Protein AF-A0A0W8E1N0-F1 (afdb_monomer_lite)

Secondary structure (DSSP, 8-state):
----------EEEEEETTEEEEEEEETTTEEEEEEEETTTTEEEEEETTTTEEEEEPGGGS--TTS-TTHHHHH--TTSSEEEEEEEETTEEEEEEEEEETTEEEEEEEETTTTEEEEEEEEETTEEEEEE--S---PPPPGGGGSPPTT-EEEP----TT---

Sequence (164 aa):
MTGTDGFSSTGTQYIQGSNFRMDTNVQGAGQATMLYKTNTNEAWIINLDQNTAMKLGLNDVETESVNPLEPMTAYAEDMYNVVGKETIDGKKCTVIEVTDDNAYTKMWVWEEYGFPLKMEIIADENQINYEYKNVSFDKIPDSMFEVPAGVQIMDMQMPEGFGQ

Organism: NCBI:txid938273

InterPro domains:
  IPR025524 Domain of unknown function DUF4412 [PF14371] (5-111)
  IPR029046 Lipoprotein localisation LolA/LolB/LppX [SSF89392] (37-156)

Radius of gyration: 18.72 Å; chains: 1; bounding box: 57×48×47 Å

Foldseek 3Di:
DDDPPDDDFDWDWDDDPPKIWTWGQDVPQGIWIWTADVVVRWTWIARVVQLAIETDHPVPDPPVDPDQCVVLVVDDPVQWDFDDWDADPNFIFTWIWGDDPFKIKIFTQRPPPRGTQWMWIDGDPDIDIDHHPPDDPDDDDCVVNDRDPPRHYDYPPPPPDPDD

pLDDT: mean 81.35, std 15.68, range [31.28, 97.94]

Structure (mmCIF, N/CA/C/O backbone):
data_AF-A0A0W8E1N0-F1
#
_entry.id   AF-A0A0W8E1N0-F1
#
loop_
_atom_site.group_PDB
_atom_site.id
_atom_site.type_symbol
_atom_site.label_atom_id
_atom_site.label_alt_id
_atom_site.label_comp_id
_atom_site.label_asym_id
_atom_site.label_entity_id
_atom_site.label_seq_id
_atom_site.pdbx_PDB_ins_code
_atom_site.Cartn_x
_atom_site.Cartn_y
_atom_site.Cartn_z
_atom_site.occupancy
_atom_site.B_iso_or_equiv
_atom_site.auth_seq_id
_atom_site.auth_comp_id
_atom_site.auth_asym_id
_atom_site.auth_atom_id
_atom_site.pdbx_PDB_model_num
ATOM 1 N N . MET A 1 1 ? 8.613 33.484 6.112 1.00 31.28 1 MET A N 1
ATOM 2 C CA . MET A 1 1 ? 7.986 32.671 5.052 1.00 31.28 1 MET A CA 1
ATOM 3 C C . MET A 1 1 ? 8.086 31.228 5.512 1.00 31.28 1 MET A C 1
ATOM 5 O O . MET A 1 1 ? 9.170 30.671 5.459 1.00 31.28 1 MET A O 1
ATOM 9 N N . THR A 1 2 ? 7.029 30.700 6.125 1.00 36.41 2 THR A N 1
ATOM 10 C CA . THR A 1 2 ? 6.960 29.334 6.670 1.00 36.41 2 THR A CA 1
ATOM 11 C C . THR A 1 2 ? 6.349 28.438 5.598 1.00 36.41 2 THR A C 1
ATOM 13 O O . THR A 1 2 ? 5.132 28.423 5.435 1.00 36.41 2 THR A O 1
ATOM 16 N N . GLY A 1 3 ? 7.192 27.791 4.796 1.00 35.62 3 GLY A N 1
ATOM 17 C CA . GLY A 1 3 ? 6.751 26.768 3.853 1.00 35.62 3 GLY A CA 1
ATOM 18 C C . GLY A 1 3 ? 6.649 25.441 4.589 1.00 35.62 3 GLY A C 1
ATOM 19 O O . GLY A 1 3 ? 7.666 24.796 4.815 1.00 35.62 3 GLY A O 1
ATOM 20 N N . THR A 1 4 ? 5.443 25.062 4.998 1.00 43.38 4 THR A N 1
ATOM 21 C CA . THR A 1 4 ? 5.133 23.681 5.379 1.00 43.38 4 THR A CA 1
ATOM 22 C C . THR A 1 4 ? 4.628 22.986 4.120 1.00 43.38 4 THR A C 1
ATOM 24 O O . THR A 1 4 ? 3.444 22.682 3.998 1.00 43.38 4 THR A O 1
ATOM 27 N N . ASP A 1 5 ? 5.502 22.832 3.125 1.00 51.53 5 ASP A N 1
ATOM 28 C CA . ASP A 1 5 ? 5.161 22.092 1.912 1.00 51.53 5 ASP A CA 1
ATOM 29 C C . ASP A 1 5 ? 5.216 20.604 2.266 1.00 51.53 5 ASP A C 1
ATOM 31 O O . ASP A 1 5 ? 6.248 19.945 2.147 1.00 51.53 5 ASP A O 1
ATOM 35 N N . GLY A 1 6 ? 4.108 20.094 2.808 1.00 62.19 6 GLY A N 1
ATOM 36 C CA . GLY A 1 6 ? 3.928 18.666 3.029 1.00 62.19 6 GLY A CA 1
ATOM 37 C C . GLY A 1 6 ? 4.114 17.916 1.711 1.00 62.19 6 GLY A C 1
ATOM 38 O O . GLY A 1 6 ? 3.565 18.306 0.677 1.00 62.19 6 GLY A O 1
ATOM 39 N N . PHE A 1 7 ? 4.901 16.844 1.735 1.00 72.12 7 PHE A N 1
ATOM 40 C CA . PHE A 1 7 ? 5.046 15.972 0.580 1.00 72.12 7 PHE A CA 1
ATOM 41 C C . PHE A 1 7 ? 3.734 15.210 0.363 1.00 72.12 7 PHE A C 1
ATOM 43 O O . PHE A 1 7 ? 3.219 14.575 1.281 1.00 72.12 7 PHE A O 1
ATOM 50 N N . SER A 1 8 ? 3.189 15.266 -0.851 1.00 77.81 8 SER A N 1
ATOM 51 C CA . SER A 1 8 ? 2.058 14.429 -1.253 1.00 77.81 8 SER A CA 1
ATOM 52 C C . SER A 1 8 ? 2.412 13.680 -2.528 1.00 77.81 8 SER A C 1
ATOM 54 O O . SER A 1 8 ? 3.048 14.224 -3.430 1.00 77.81 8 SER A O 1
ATOM 56 N N . SER A 1 9 ? 2.007 12.417 -2.591 1.00 80.31 9 SER A N 1
ATOM 57 C CA . SER A 1 9 ? 2.179 11.564 -3.760 1.00 80.31 9 SER A CA 1
ATOM 58 C C . SER A 1 9 ? 0.895 10.788 -4.007 1.00 80.31 9 SER A C 1
ATOM 60 O O . SER A 1 9 ? 0.139 10.491 -3.082 1.00 80.31 9 SER A O 1
ATOM 62 N N . THR A 1 10 ? 0.639 10.475 -5.272 1.00 85.56 10 THR A N 1
ATOM 63 C CA . THR A 1 10 ? -0.474 9.618 -5.680 1.00 85.56 10 THR A CA 1
ATOM 64 C C . THR A 1 10 ? 0.070 8.479 -6.529 1.00 85.56 10 THR A C 1
ATOM 66 O O . THR A 1 10 ? 1.057 8.623 -7.256 1.00 85.56 10 THR A O 1
ATOM 69 N N . GLY A 1 11 ? -0.564 7.320 -6.422 1.00 89.25 11 GLY A N 1
ATOM 70 C CA . GLY A 1 11 ? -0.181 6.138 -7.173 1.00 89.25 11 GLY A CA 1
ATOM 71 C C . GLY A 1 11 ? -1.285 5.096 -7.150 1.00 89.25 11 GLY A C 1
ATOM 72 O O . GLY A 1 11 ? -2.210 5.171 -6.342 1.00 89.25 11 GLY A O 1
ATOM 73 N N . THR A 1 12 ? -1.187 4.135 -8.059 1.00 92.81 12 THR A N 1
ATOM 74 C CA . THR A 1 12 ? -2.059 2.959 -8.085 1.00 92.81 12 THR A CA 1
ATOM 75 C C . THR A 1 12 ? -1.293 1.778 -7.520 1.00 92.81 12 THR A C 1
ATOM 77 O O . THR A 1 12 ? -0.181 1.504 -7.965 1.00 92.81 12 THR A O 1
ATOM 80 N N . GLN A 1 13 ? -1.884 1.086 -6.551 1.00 91.00 13 GLN A N 1
ATOM 81 C CA . GLN A 1 13 ? -1.288 -0.081 -5.909 1.00 91.00 13 GLN A CA 1
ATOM 82 C C . GLN A 1 13 ? -2.021 -1.357 -6.324 1.00 91.00 13 GLN A C 1
ATOM 84 O O . GLN A 1 13 ? -3.245 -1.371 -6.446 1.00 91.00 13 GLN A O 1
ATOM 89 N N . TYR A 1 14 ? -1.261 -2.433 -6.505 1.00 92.25 14 TYR A N 1
ATOM 90 C CA . TYR A 1 14 ? -1.758 -3.776 -6.779 1.00 92.25 14 TYR A CA 1
ATOM 91 C C . TYR A 1 14 ? -1.088 -4.747 -5.815 1.00 92.25 14 TYR A C 1
ATOM 93 O O . TYR A 1 14 ? 0.137 -4.745 -5.676 1.00 92.25 14 TYR A O 1
ATOM 101 N N . ILE A 1 15 ? -1.893 -5.583 -5.163 1.00 88.81 15 ILE A N 1
ATOM 102 C CA . ILE A 1 15 ? -1.434 -6.504 -4.123 1.00 88.81 15 ILE A CA 1
ATOM 103 C C . ILE A 1 15 ? -2.011 -7.880 -4.424 1.00 88.81 15 ILE A C 1
ATOM 105 O O . ILE A 1 15 ? -3.227 -8.043 -4.511 1.00 88.81 15 ILE A O 1
ATOM 109 N N . GLN A 1 16 ? -1.142 -8.874 -4.590 1.00 87.62 16 GLN A N 1
ATOM 110 C CA . GLN A 1 16 ? -1.541 -10.262 -4.813 1.00 87.62 16 GLN A CA 1
ATOM 111 C C . GLN A 1 16 ? -0.697 -11.180 -3.931 1.00 87.62 16 GLN A C 1
ATOM 113 O O . GLN A 1 16 ? 0.467 -11.455 -4.227 1.00 87.62 16 GLN A O 1
ATOM 118 N N . GLY A 1 17 ? -1.292 -11.669 -2.840 1.00 84.00 17 GLY A N 1
ATOM 119 C CA . GLY A 1 17 ? -0.545 -12.384 -1.809 1.00 84.00 17 GLY A CA 1
ATOM 120 C C . GLY A 1 17 ? 0.557 -11.483 -1.258 1.00 84.00 17 GLY A C 1
ATOM 121 O O . GLY A 1 17 ? 0.275 -10.416 -0.726 1.00 84.00 17 GLY A O 1
ATOM 122 N N . SER A 1 18 ? 1.804 -11.898 -1.436 1.00 79.94 18 SER A N 1
ATOM 123 C CA . SER A 1 18 ? 2.991 -11.153 -1.025 1.00 79.94 18 SER A CA 1
ATOM 124 C C . SER A 1 18 ? 3.667 -10.390 -2.179 1.00 79.94 18 SER A C 1
ATOM 126 O O . SER A 1 18 ? 4.736 -9.812 -1.985 1.00 79.94 18 SER A O 1
ATOM 128 N N . ASN A 1 19 ? 3.091 -10.399 -3.387 1.00 86.56 19 ASN A N 1
ATOM 129 C CA . ASN A 1 19 ? 3.553 -9.567 -4.496 1.00 86.56 19 ASN A CA 1
ATOM 130 C C . ASN A 1 19 ? 2.926 -8.175 -4.405 1.00 86.56 19 ASN A C 1
ATOM 132 O O . ASN A 1 19 ? 1.727 -8.037 -4.147 1.00 86.56 19 ASN A O 1
ATOM 136 N N . PHE A 1 20 ? 3.730 -7.157 -4.687 1.00 88.00 20 PHE A N 1
ATOM 137 C CA . PHE A 1 20 ? 3.333 -5.759 -4.635 1.00 88.00 20 PHE A CA 1
ATOM 138 C C . PHE A 1 20 ? 3.754 -5.040 -5.912 1.00 88.00 20 PHE A C 1
ATOM 140 O O . PHE A 1 20 ? 4.852 -5.247 -6.428 1.00 88.00 20 PHE A O 1
ATOM 147 N N . ARG A 1 21 ? 2.884 -4.173 -6.418 1.00 91.19 21 ARG A N 1
ATOM 148 C CA . ARG A 1 21 ? 3.195 -3.247 -7.502 1.00 91.19 21 ARG A CA 1
ATOM 149 C C . ARG A 1 21 ? 2.626 -1.878 -7.177 1.00 91.19 21 ARG A C 1
ATOM 151 O O . ARG A 1 21 ? 1.470 -1.777 -6.776 1.00 91.19 21 ARG A O 1
ATOM 158 N N . MET A 1 22 ? 3.403 -0.835 -7.436 1.00 90.12 22 MET A N 1
ATOM 159 C CA . MET A 1 22 ? 2.957 0.548 -7.353 1.00 90.12 22 MET A CA 1
ATOM 160 C C . MET A 1 22 ? 3.338 1.307 -8.614 1.00 90.12 22 MET A C 1
ATOM 162 O O . MET A 1 22 ? 4.516 1.459 -8.922 1.00 90.12 22 MET A O 1
ATOM 166 N N . ASP A 1 23 ? 2.327 1.812 -9.308 1.00 92.06 23 ASP A N 1
ATOM 167 C CA . ASP A 1 23 ? 2.490 2.706 -10.446 1.00 92.06 23 ASP A CA 1
ATOM 168 C C . ASP A 1 23 ? 2.326 4.148 -9.960 1.00 92.06 23 ASP A C 1
ATOM 170 O O . ASP A 1 23 ? 1.303 4.504 -9.368 1.00 92.06 23 ASP A O 1
ATOM 174 N N . THR A 1 24 ? 3.328 4.987 -10.196 1.00 89.44 24 THR A N 1
ATOM 175 C CA . THR A 1 24 ? 3.322 6.401 -9.813 1.00 89.44 24 THR A CA 1
ATOM 176 C C . THR A 1 24 ? 3.938 7.260 -10.915 1.00 89.44 24 THR A C 1
ATOM 178 O O . THR A 1 24 ? 4.597 6.763 -11.828 1.00 89.44 24 THR A O 1
ATOM 181 N N . ASN A 1 25 ? 3.705 8.566 -10.849 1.00 85.94 25 ASN A N 1
ATOM 182 C CA . ASN A 1 25 ? 4.362 9.532 -11.717 1.00 85.94 25 ASN A CA 1
ATOM 183 C C . ASN A 1 25 ? 5.337 10.348 -10.873 1.00 85.94 25 ASN A C 1
ATOM 185 O O . ASN A 1 25 ? 4.929 11.105 -9.991 1.00 85.94 25 ASN A O 1
ATOM 189 N N . VAL A 1 26 ? 6.626 10.167 -11.136 1.00 79.12 26 VAL A N 1
ATOM 190 C CA . VAL A 1 26 ? 7.692 10.863 -10.426 1.00 79.12 26 VAL A CA 1
ATOM 191 C C . VAL A 1 26 ? 7.994 12.157 -11.168 1.00 79.12 26 VAL A C 1
ATOM 193 O O . VAL A 1 26 ? 8.352 12.154 -12.350 1.00 79.12 26 VAL A O 1
ATOM 196 N N . GLN A 1 27 ? 7.879 13.283 -10.466 1.00 77.88 27 GLN A N 1
ATOM 197 C CA . GLN A 1 27 ? 8.145 14.595 -11.043 1.00 77.88 27 GLN A CA 1
ATOM 198 C C . GLN A 1 27 ? 9.551 14.643 -11.664 1.00 77.88 27 GLN A C 1
ATOM 200 O O . GLN A 1 27 ? 10.552 14.403 -10.998 1.00 77.88 27 GLN A O 1
ATOM 205 N N . GLY A 1 28 ? 9.620 14.949 -12.961 1.00 76.69 28 GLY A N 1
ATOM 206 C CA . GLY A 1 28 ? 10.877 15.028 -13.714 1.00 76.69 28 GLY A CA 1
ATOM 207 C C . GLY A 1 28 ? 11.434 13.690 -14.218 1.00 76.69 28 GLY A C 1
ATOM 208 O O . GLY A 1 28 ? 12.271 13.716 -15.116 1.00 76.69 28 GLY A O 1
ATOM 209 N N . ALA A 1 29 ? 10.955 12.547 -13.715 1.00 74.75 29 ALA A N 1
ATOM 210 C CA . ALA A 1 29 ? 11.375 11.213 -14.161 1.00 74.75 29 ALA A CA 1
ATOM 211 C C . ALA A 1 29 ? 10.287 10.442 -14.933 1.00 74.75 29 ALA A C 1
ATOM 213 O O . ALA A 1 29 ? 10.613 9.467 -15.606 1.00 74.75 29 ALA A O 1
ATOM 214 N N . GLY A 1 30 ? 9.030 10.897 -14.895 1.00 83.44 30 GLY A N 1
ATOM 215 C CA . GLY A 1 30 ? 7.926 10.298 -15.645 1.00 83.44 30 GLY A CA 1
ATOM 216 C C . GLY A 1 30 ? 7.280 9.118 -14.920 1.00 83.44 30 GLY A C 1
ATOM 217 O O . GLY A 1 30 ? 7.311 9.030 -13.689 1.00 83.44 30 GLY A O 1
ATOM 218 N N . GLN A 1 31 ? 6.648 8.225 -15.680 1.00 88.44 31 GLN A N 1
ATOM 219 C CA . GLN A 1 31 ? 5.957 7.061 -15.120 1.00 88.44 31 GLN A CA 1
ATOM 220 C C . GLN A 1 31 ? 6.951 6.026 -14.586 1.00 88.44 31 GLN A C 1
ATOM 222 O O . GLN A 1 31 ? 7.773 5.487 -15.333 1.00 88.44 31 GLN A O 1
ATOM 227 N N . ALA A 1 32 ? 6.823 5.714 -13.299 1.00 89.69 32 ALA A N 1
ATOM 228 C CA . ALA A 1 32 ? 7.615 4.708 -12.615 1.00 89.69 32 ALA A CA 1
ATOM 229 C C . ALA A 1 32 ? 6.714 3.612 -12.039 1.00 89.69 32 ALA A C 1
ATOM 231 O O . ALA A 1 32 ? 5.710 3.888 -11.381 1.00 89.69 32 ALA A O 1
ATOM 232 N N . THR A 1 33 ? 7.119 2.365 -12.248 1.00 92.31 33 THR A N 1
ATOM 233 C CA . THR A 1 33 ? 6.535 1.191 -11.607 1.00 92.31 33 THR A CA 1
ATOM 234 C C . THR A 1 33 ? 7.543 0.622 -10.621 1.00 92.31 33 THR A C 1
ATOM 236 O O . THR A 1 33 ? 8.634 0.205 -11.009 1.00 92.31 33 THR A O 1
ATOM 239 N N . MET A 1 34 ? 7.166 0.572 -9.350 1.00 90.00 34 MET A N 1
ATOM 240 C CA . MET A 1 34 ? 7.856 -0.213 -8.332 1.00 90.00 34 MET A CA 1
ATOM 241 C C . MET A 1 34 ? 7.228 -1.600 -8.293 1.00 90.00 34 MET A C 1
ATOM 243 O O . MET A 1 34 ? 6.008 -1.722 -8.180 1.00 90.00 34 MET A O 1
ATOM 247 N N . LEU A 1 35 ? 8.046 -2.641 -8.400 1.00 90.69 35 LEU A N 1
ATOM 248 C CA . LEU A 1 35 ? 7.600 -4.029 -8.405 1.00 90.69 35 LEU A CA 1
ATOM 249 C C . LEU A 1 35 ? 8.360 -4.827 -7.350 1.00 90.69 35 LEU A C 1
ATOM 251 O O . LEU A 1 35 ? 9.586 -4.804 -7.320 1.00 90.69 35 LEU A O 1
ATOM 255 N N . TYR A 1 36 ? 7.617 -5.564 -6.533 1.00 87.38 36 TYR A N 1
ATOM 256 C CA . TYR A 1 36 ? 8.107 -6.421 -5.464 1.00 87.38 36 TYR A CA 1
ATOM 257 C C . TYR A 1 36 ? 7.558 -7.835 -5.627 1.00 87.38 36 TYR A C 1
ATOM 259 O O . TYR A 1 36 ? 6.351 -8.066 -5.524 1.00 87.38 36 TYR A O 1
ATOM 267 N N . LYS A 1 37 ? 8.455 -8.792 -5.864 1.00 84.56 37 LYS A N 1
ATOM 268 C CA . LYS A 1 37 ? 8.157 -10.224 -5.934 1.00 84.56 37 LYS A CA 1
ATOM 269 C C . LYS A 1 37 ? 8.854 -10.920 -4.779 1.00 84.56 37 LYS A C 1
ATOM 271 O O . LYS A 1 37 ? 10.015 -11.308 -4.867 1.00 84.56 37 LYS A O 1
ATOM 276 N N . THR A 1 38 ? 8.139 -11.102 -3.684 1.00 71.12 38 THR A N 1
ATOM 277 C CA . THR A 1 38 ? 8.676 -11.737 -2.467 1.00 71.12 38 THR A CA 1
ATOM 278 C C . THR A 1 38 ? 9.027 -13.210 -2.673 1.00 71.12 38 THR A C 1
ATOM 280 O O . THR A 1 38 ? 10.037 -13.665 -2.151 1.00 71.12 38 THR A O 1
ATOM 283 N N . ASN A 1 39 ? 8.276 -13.947 -3.501 1.00 73.31 39 ASN A N 1
ATOM 284 C CA . ASN A 1 39 ? 8.567 -15.362 -3.785 1.00 73.31 39 ASN A CA 1
ATOM 285 C C . ASN A 1 39 ? 9.936 -15.577 -4.450 1.00 73.31 39 ASN A C 1
ATOM 287 O O . ASN A 1 39 ? 10.576 -16.601 -4.223 1.00 73.31 39 ASN A O 1
ATOM 291 N N . THR A 1 40 ? 10.369 -14.632 -5.291 1.00 76.31 40 THR A N 1
ATOM 292 C CA . THR A 1 40 ? 11.685 -14.666 -5.949 1.00 76.31 40 THR A CA 1
ATOM 293 C C . THR A 1 40 ? 12.700 -13.746 -5.283 1.00 76.31 40 THR A C 1
ATOM 295 O O . THR A 1 40 ? 13.871 -13.768 -5.659 1.00 76.31 40 THR A O 1
ATOM 298 N N . ASN A 1 41 ? 12.278 -13.001 -4.258 1.00 76.19 41 ASN A N 1
ATOM 299 C CA . ASN A 1 41 ? 13.094 -12.034 -3.541 1.00 76.19 41 ASN A CA 1
ATOM 300 C C . ASN A 1 41 ? 13.654 -10.954 -4.491 1.00 76.19 41 ASN A C 1
ATOM 302 O O . ASN A 1 41 ? 14.852 -10.672 -4.518 1.00 76.19 41 ASN A O 1
ATOM 306 N N . GLU A 1 42 ? 12.785 -10.394 -5.334 1.00 83.25 42 GLU A N 1
ATOM 307 C CA . GLU A 1 42 ? 13.168 -9.435 -6.369 1.00 83.25 42 GLU A CA 1
ATOM 308 C C . GLU A 1 42 ? 12.402 -8.128 -6.242 1.00 83.25 42 GLU A C 1
ATOM 310 O O . GLU A 1 42 ? 11.177 -8.115 -6.124 1.00 83.25 42 GLU A O 1
ATOM 315 N N . ALA A 1 43 ? 13.143 -7.032 -6.351 1.00 87.38 43 ALA A N 1
ATOM 316 C CA . ALA A 1 43 ? 12.618 -5.684 -6.371 1.00 87.38 43 ALA A CA 1
ATOM 317 C C . ALA A 1 43 ? 13.099 -4.962 -7.627 1.00 87.38 43 ALA A C 1
ATOM 319 O O . ALA A 1 43 ? 14.267 -5.079 -8.006 1.00 87.38 43 ALA A O 1
ATOM 320 N N . TRP A 1 44 ? 12.206 -4.220 -8.270 1.00 89.88 44 TRP A N 1
ATOM 321 C CA . TRP A 1 44 ? 12.496 -3.501 -9.503 1.00 89.88 44 TRP A CA 1
ATOM 322 C C . TRP A 1 44 ? 11.900 -2.098 -9.472 1.00 89.88 44 TRP A C 1
ATOM 324 O O . TRP A 1 44 ? 10.760 -1.914 -9.046 1.00 89.88 44 TRP A O 1
ATOM 334 N N . ILE A 1 45 ? 12.647 -1.130 -9.999 1.00 90.19 45 ILE A N 1
ATOM 335 C CA . ILE A 1 45 ? 12.111 0.154 -10.459 1.00 90.19 45 ILE A CA 1
ATOM 336 C C . ILE A 1 45 ? 12.119 0.119 -11.977 1.00 90.19 45 ILE A C 1
ATOM 338 O O . ILE A 1 45 ? 13.168 -0.056 -12.592 1.00 90.19 45 ILE A O 1
ATOM 342 N N . ILE A 1 46 ? 10.956 0.296 -12.583 1.00 92.12 46 ILE A N 1
ATOM 343 C CA . ILE A 1 46 ? 10.774 0.272 -14.029 1.00 92.12 46 ILE A CA 1
ATOM 344 C C . ILE A 1 46 ? 10.344 1.668 -14.461 1.00 92.12 46 ILE A C 1
ATOM 346 O O . ILE A 1 46 ? 9.317 2.165 -14.006 1.00 92.12 46 ILE A O 1
ATOM 350 N N . ASN A 1 47 ? 11.113 2.293 -15.346 1.00 91.00 47 ASN A N 1
ATOM 351 C CA . ASN A 1 47 ? 10.722 3.530 -16.004 1.00 91.00 47 ASN A CA 1
ATOM 352 C C . ASN A 1 47 ? 10.208 3.188 -17.405 1.00 91.00 47 ASN A C 1
ATOM 354 O O . ASN A 1 47 ? 10.980 2.821 -18.295 1.00 91.00 47 ASN A O 1
ATOM 358 N N . LEU A 1 48 ? 8.891 3.278 -17.591 1.00 84.75 48 LEU A N 1
ATOM 359 C CA . LEU A 1 48 ? 8.255 2.900 -18.855 1.00 84.75 48 LEU A CA 1
ATOM 360 C C . LEU A 1 48 ? 8.558 3.904 -19.971 1.00 84.75 48 LEU A C 1
ATOM 362 O O . LEU A 1 48 ? 8.732 3.495 -21.116 1.00 84.75 48 LEU A O 1
ATOM 366 N N . ASP A 1 49 ? 8.690 5.189 -19.636 1.00 87.81 49 ASP A N 1
ATOM 367 C CA . ASP A 1 49 ? 8.987 6.247 -20.608 1.00 87.81 49 ASP A CA 1
ATOM 368 C C . ASP A 1 49 ? 10.414 6.102 -21.169 1.00 87.81 49 ASP A C 1
ATOM 370 O O . ASP A 1 49 ? 10.671 6.402 -22.336 1.00 87.81 49 ASP A O 1
ATOM 374 N N . GLN A 1 50 ? 11.341 5.596 -20.351 1.00 89.19 50 GLN A N 1
ATOM 375 C CA . GLN A 1 50 ? 12.726 5.313 -20.739 1.00 89.19 50 GLN A CA 1
ATOM 376 C C . GLN A 1 50 ? 12.940 3.877 -21.235 1.00 89.19 50 GLN A C 1
ATOM 378 O O . GLN A 1 50 ? 14.015 3.569 -21.747 1.00 89.19 50 GLN A O 1
ATOM 383 N N . ASN A 1 51 ? 11.938 3.003 -21.108 1.00 90.38 51 ASN A N 1
ATOM 384 C CA . ASN A 1 51 ? 12.042 1.570 -21.385 1.00 90.38 51 ASN A CA 1
ATOM 385 C C . ASN A 1 51 ? 13.220 0.904 -20.642 1.00 90.38 51 ASN A C 1
ATOM 387 O O . ASN A 1 51 ? 13.929 0.057 -21.195 1.00 90.38 51 ASN A O 1
ATOM 391 N N . THR A 1 52 ? 13.430 1.287 -19.382 1.00 92.25 52 THR A N 1
ATOM 392 C CA . THR A 1 52 ? 14.497 0.751 -18.527 1.00 92.25 52 THR A CA 1
ATOM 393 C C . THR A 1 52 ? 13.946 0.151 -17.237 1.00 92.25 52 THR A C 1
ATOM 395 O O . THR A 1 52 ? 12.906 0.563 -16.725 1.00 92.25 52 THR A O 1
ATOM 398 N N . ALA A 1 53 ? 14.652 -0.841 -16.700 1.00 92.56 53 ALA A N 1
ATOM 399 C CA . ALA A 1 53 ? 14.392 -1.425 -15.393 1.00 92.56 53 ALA A CA 1
ATOM 400 C C . ALA A 1 53 ? 15.692 -1.509 -14.602 1.00 92.56 53 ALA A C 1
ATOM 402 O O . ALA A 1 53 ? 16.725 -1.908 -15.130 1.00 92.56 53 ALA A O 1
ATOM 403 N N . MET A 1 54 ? 15.631 -1.168 -13.325 1.00 90.25 54 MET A N 1
ATOM 404 C CA . MET A 1 54 ? 16.729 -1.312 -12.379 1.00 90.25 54 MET A CA 1
ATOM 405 C C . MET A 1 54 ? 16.322 -2.320 -11.318 1.00 90.25 54 MET A C 1
ATOM 407 O O . MET A 1 54 ? 15.259 -2.174 -10.711 1.00 90.25 54 MET A O 1
ATOM 411 N N . LYS A 1 55 ? 17.161 -3.332 -11.091 1.00 88.31 55 LYS A N 1
ATOM 412 C CA . LYS A 1 55 ? 16.984 -4.252 -9.966 1.00 88.31 55 LYS A CA 1
ATOM 413 C C . LYS A 1 55 ? 17.466 -3.565 -8.691 1.00 88.31 55 LYS A C 1
ATOM 415 O O . LYS A 1 55 ? 18.566 -3.020 -8.679 1.00 88.31 55 LYS A O 1
ATOM 420 N N . LEU A 1 56 ? 16.657 -3.597 -7.640 1.00 81.81 56 LEU A N 1
ATOM 421 C CA . LEU A 1 56 ? 17.033 -3.105 -6.319 1.00 81.81 56 LEU A CA 1
ATOM 422 C C . LEU A 1 56 ? 17.537 -4.256 -5.448 1.00 81.81 56 LEU A C 1
ATOM 424 O O . LEU A 1 56 ? 17.014 -5.375 -5.517 1.00 81.81 56 LEU A O 1
ATOM 428 N N . GLY A 1 57 ? 18.526 -3.972 -4.600 1.00 73.12 57 GLY A N 1
ATOM 429 C CA . GLY A 1 57 ? 18.787 -4.804 -3.436 1.00 73.12 57 GLY A CA 1
ATOM 430 C C . GLY A 1 57 ? 17.621 -4.662 -2.462 1.00 73.12 57 GLY A C 1
ATOM 431 O O . GLY A 1 57 ? 17.107 -3.572 -2.246 1.00 73.12 57 GLY A O 1
ATOM 432 N N . LEU A 1 58 ? 17.173 -5.758 -1.859 1.00 65.25 58 LEU A N 1
ATOM 433 C CA . LEU A 1 58 ? 16.038 -5.706 -0.927 1.00 65.25 58 LEU A CA 1
ATOM 434 C C . LEU A 1 58 ? 16.361 -4.944 0.358 1.00 65.25 58 LEU A C 1
ATOM 436 O O . LEU A 1 58 ? 15.464 -4.405 0.988 1.00 65.25 58 LEU A O 1
ATOM 440 N N . ASN A 1 59 ? 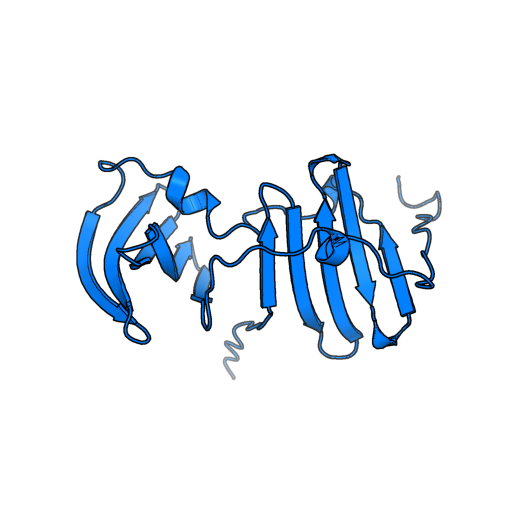17.646 -4.876 0.714 1.00 64.75 59 ASN A N 1
ATOM 441 C CA . ASN A 1 59 ? 18.130 -4.044 1.813 1.00 64.75 59 ASN A CA 1
ATOM 442 C C . ASN A 1 59 ? 18.023 -2.543 1.498 1.00 64.75 59 ASN A C 1
ATOM 444 O O . ASN A 1 59 ? 18.040 -1.739 2.421 1.00 64.75 59 ASN A O 1
ATOM 448 N N . ASP A 1 60 ? 17.928 -2.173 0.216 1.00 60.78 60 ASP A N 1
ATOM 449 C CA . ASP A 1 60 ? 17.823 -0.781 -0.239 1.00 60.78 60 ASP A CA 1
ATOM 450 C C . ASP A 1 60 ? 16.369 -0.309 -0.312 1.00 60.78 60 ASP A C 1
ATOM 452 O O . ASP A 1 60 ? 16.089 0.817 -0.725 1.00 60.78 60 ASP A O 1
ATOM 456 N N . VAL A 1 61 ? 15.425 -1.176 0.047 1.00 58.34 61 VAL A N 1
ATOM 457 C CA . VAL A 1 61 ? 14.017 -0.825 0.082 1.00 58.34 61 VAL A CA 1
ATOM 458 C C . VAL A 1 61 ? 13.587 -0.746 1.522 1.00 58.34 61 VAL A C 1
ATOM 460 O O . VAL 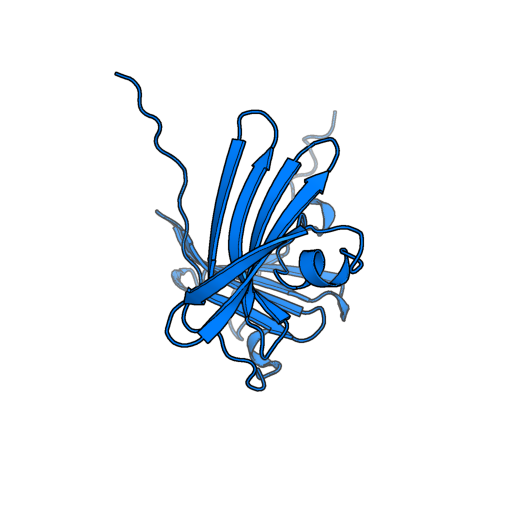A 1 61 ? 13.544 -1.745 2.238 1.00 58.34 61 VAL A O 1
ATOM 463 N N . GLU A 1 62 ? 13.227 0.464 1.928 1.00 54.06 62 GLU A N 1
ATOM 464 C CA . GLU A 1 62 ? 12.449 0.667 3.136 1.00 54.06 62 GLU A CA 1
ATOM 465 C C . GLU A 1 62 ? 11.090 -0.002 2.916 1.00 54.06 62 GLU A C 1
ATOM 467 O O . GLU A 1 62 ? 10.217 0.485 2.200 1.00 54.06 62 GLU A O 1
ATOM 472 N N . THR A 1 63 ? 10.964 -1.205 3.468 1.00 50.84 63 THR A N 1
ATOM 473 C CA . THR A 1 63 ? 9.776 -2.060 3.380 1.00 50.84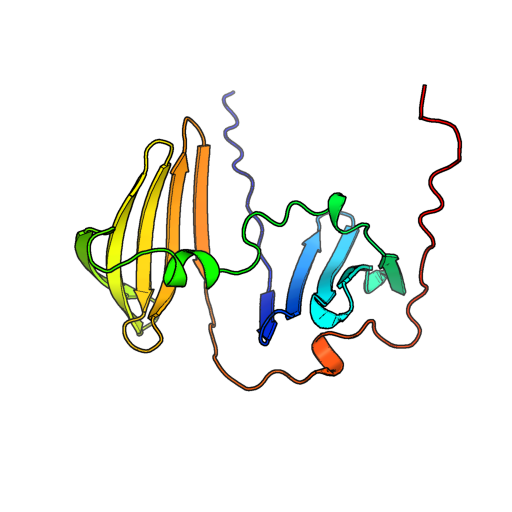 63 THR A CA 1
ATOM 474 C C . THR A 1 63 ? 8.736 -1.708 4.435 1.00 50.84 63 THR A C 1
ATOM 476 O O . THR A 1 63 ? 7.800 -2.480 4.611 1.00 50.84 63 THR A O 1
ATOM 479 N N . GLU A 1 64 ? 8.882 -0.564 5.115 1.00 47.47 64 GLU A N 1
ATOM 480 C CA . GLU A 1 64 ? 8.001 -0.067 6.177 1.00 47.47 64 GLU A CA 1
ATOM 481 C C . GLU A 1 64 ? 6.593 0.220 5.597 1.00 47.47 64 GLU A C 1
ATOM 483 O O . GLU A 1 64 ? 6.181 1.345 5.326 1.00 47.47 64 GLU A O 1
ATOM 488 N N . SER A 1 65 ? 5.855 -0.868 5.369 1.00 53.03 65 SER A N 1
ATOM 489 C CA . SER A 1 65 ? 4.465 -1.016 4.940 1.00 53.03 65 SER A CA 1
ATOM 490 C C . SER A 1 65 ? 4.077 -0.459 3.560 1.00 53.03 65 SER A C 1
ATOM 492 O O . SER A 1 65 ? 3.190 0.378 3.409 1.00 53.03 65 SER A O 1
ATOM 494 N N . VAL A 1 66 ? 4.623 -1.044 2.489 1.00 52.94 66 VAL A N 1
ATOM 495 C CA . VAL A 1 66 ? 3.970 -0.959 1.160 1.00 52.94 66 VAL A CA 1
ATOM 496 C C . VAL A 1 66 ? 2.608 -1.671 1.130 1.00 52.94 66 VAL A C 1
ATOM 498 O O . VAL A 1 66 ? 1.808 -1.433 0.226 1.00 52.94 66 VAL A O 1
ATOM 501 N N . ASN A 1 67 ? 2.314 -2.527 2.115 1.00 62.09 67 ASN A N 1
ATOM 502 C CA . ASN A 1 67 ? 1.069 -3.277 2.183 1.00 62.09 67 ASN A CA 1
ATOM 503 C C . ASN A 1 67 ? 0.066 -2.656 3.183 1.00 62.09 67 ASN A C 1
ATOM 505 O O . ASN A 1 67 ? 0.181 -2.905 4.383 1.00 62.09 67 ASN A O 1
ATOM 509 N N . PRO A 1 68 ? -0.981 -1.940 2.728 1.00 60.88 68 PRO A N 1
ATOM 510 C CA . PRO A 1 68 ? -2.053 -1.432 3.596 1.00 60.88 68 PRO A CA 1
ATOM 511 C C . PRO A 1 68 ? -2.820 -2.499 4.389 1.00 60.88 68 PRO A C 1
ATOM 513 O O . PRO A 1 68 ? -3.599 -2.155 5.277 1.00 60.88 68 PRO A O 1
ATOM 516 N N . LEU A 1 69 ? -2.642 -3.785 4.072 1.00 62.38 69 LEU A N 1
ATOM 517 C CA . LEU A 1 69 ? -3.250 -4.890 4.812 1.00 62.38 69 LEU A CA 1
ATOM 518 C C . LEU A 1 69 ? -2.446 -5.298 6.052 1.00 62.38 69 LEU A C 1
ATOM 520 O O . LEU A 1 69 ? -3.030 -5.866 6.972 1.00 62.38 69 LEU A O 1
ATOM 524 N N . GLU A 1 70 ? -1.137 -5.027 6.101 1.00 64.06 70 GLU A N 1
ATOM 525 C CA . GLU A 1 70 ? -0.289 -5.447 7.227 1.00 64.06 70 GLU A CA 1
ATOM 526 C C . GLU A 1 70 ? -0.731 -4.860 8.575 1.00 64.06 70 GLU A C 1
ATOM 528 O O . GLU A 1 70 ? -0.909 -5.649 9.511 1.00 64.06 70 GLU A O 1
ATOM 533 N N . PRO A 1 71 ? -1.018 -3.544 8.691 1.00 59.16 71 PRO A N 1
ATOM 534 C CA . PRO A 1 71 ? -1.488 -2.964 9.949 1.00 59.16 71 PRO A CA 1
ATOM 535 C C . PRO A 1 71 ? -2.775 -3.633 10.445 1.00 59.16 71 PRO A C 1
ATOM 537 O O . PRO A 1 71 ? -2.979 -3.825 11.635 1.00 59.16 71 PRO A O 1
ATOM 540 N N . MET A 1 72 ? -3.641 -4.068 9.532 1.00 60.66 72 MET A N 1
ATOM 541 C CA . MET A 1 72 ? -4.979 -4.570 9.859 1.00 60.66 72 MET A CA 1
ATOM 542 C C . MET A 1 72 ? -4.956 -5.985 10.435 1.00 60.66 72 MET A C 1
ATOM 544 O O . MET A 1 72 ? -5.826 -6.345 11.222 1.00 60.66 72 MET A O 1
ATOM 548 N N . THR A 1 73 ? -3.954 -6.785 10.069 1.00 60.81 73 THR A N 1
ATOM 549 C CA . THR A 1 73 ? -3.725 -8.104 10.680 1.00 60.81 73 THR A CA 1
ATOM 550 C C . THR A 1 73 ? -2.941 -8.034 11.990 1.00 60.81 73 THR A C 1
ATOM 552 O O . THR A 1 73 ? -2.880 -9.029 12.709 1.00 60.81 73 THR A O 1
ATOM 555 N N . ALA A 1 74 ? -2.336 -6.883 12.295 1.00 62.47 74 ALA A N 1
ATOM 556 C CA . ALA A 1 74 ? -1.473 -6.707 13.456 1.00 62.47 74 ALA A CA 1
ATOM 557 C C . ALA A 1 74 ? -2.241 -6.357 14.742 1.00 62.47 74 ALA A C 1
ATOM 559 O O . ALA A 1 74 ? -1.740 -6.629 15.831 1.00 62.47 74 ALA A O 1
ATOM 560 N N . TYR A 1 75 ? -3.450 -5.794 14.634 1.00 70.38 75 TYR A N 1
ATOM 561 C CA . TYR A 1 75 ? -4.230 -5.358 15.794 1.00 70.38 75 TYR A CA 1
ATOM 562 C C . TYR A 1 75 ? -5.290 -6.389 16.194 1.00 70.38 75 TYR A C 1
ATOM 564 O O . TYR A 1 75 ? -6.245 -6.643 15.459 1.00 70.38 75 TYR A O 1
ATOM 572 N N . ALA A 1 76 ? -5.145 -6.962 17.389 1.00 73.25 76 ALA A N 1
ATOM 573 C CA . ALA A 1 76 ? -6.216 -7.714 18.036 1.00 73.25 76 ALA A CA 1
ATOM 574 C C . ALA A 1 76 ? -7.365 -6.776 18.468 1.00 73.25 76 ALA A C 1
ATOM 576 O O . ALA A 1 76 ? -7.178 -5.565 18.585 1.00 73.25 76 ALA A O 1
ATOM 577 N N . GLU A 1 77 ? -8.563 -7.324 18.708 1.00 74.50 77 GLU A N 1
ATOM 578 C CA . GLU A 1 77 ? -9.763 -6.534 19.058 1.00 74.50 77 GLU 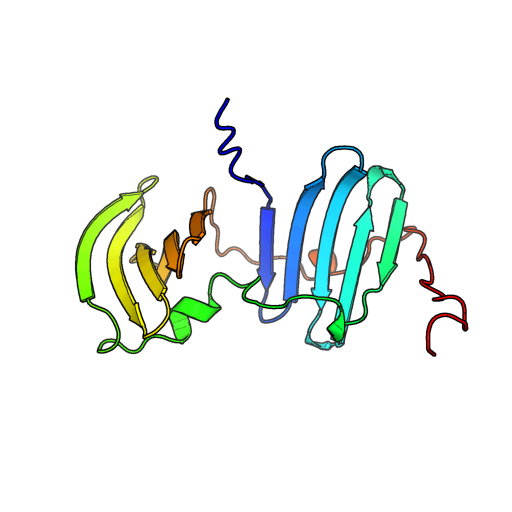A CA 1
ATOM 579 C C . GLU A 1 77 ? -9.593 -5.661 20.314 1.00 74.50 77 GLU A C 1
ATOM 581 O O . GLU A 1 77 ? -10.270 -4.646 20.455 1.00 74.50 77 GLU A O 1
ATOM 586 N N . ASP A 1 78 ? -8.697 -6.040 21.225 1.00 81.62 78 ASP A N 1
ATOM 587 C CA . ASP A 1 78 ? -8.373 -5.313 22.455 1.00 81.62 78 ASP A CA 1
ATOM 588 C C . ASP A 1 78 ? -7.262 -4.262 22.286 1.00 81.62 78 ASP A C 1
ATOM 590 O O . ASP A 1 78 ? -6.983 -3.514 23.223 1.00 81.62 78 ASP A O 1
ATOM 594 N N . MET A 1 79 ? -6.654 -4.168 21.099 1.00 84.69 79 MET A N 1
ATOM 595 C CA . MET A 1 79 ? -5.583 -3.213 20.785 1.00 84.69 79 MET A CA 1
ATOM 596 C C . MET A 1 79 ? -6.095 -1.892 20.198 1.00 84.69 79 MET A C 1
ATOM 598 O O . MET A 1 79 ? -5.311 -0.965 20.003 1.00 84.69 79 MET A O 1
ATOM 602 N N . TYR A 1 80 ? -7.394 -1.777 19.910 1.00 90.06 80 TYR A N 1
ATOM 603 C CA . TYR A 1 80 ? -7.980 -0.566 19.340 1.00 90.06 80 TYR A CA 1
ATOM 604 C C . TYR A 1 80 ? -9.284 -0.163 20.024 1.00 90.06 80 TYR A C 1
ATOM 606 O O . TYR A 1 80 ? -10.025 -0.975 20.574 1.00 90.06 80 TYR A O 1
ATOM 614 N N . ASN A 1 81 ? -9.608 1.123 19.925 1.00 93.06 81 ASN A N 1
ATOM 615 C CA . ASN A 1 81 ? -10.878 1.673 20.376 1.00 93.06 81 ASN A CA 1
ATOM 616 C C . ASN A 1 81 ? -11.769 1.979 19.176 1.00 93.06 81 ASN A C 1
ATOM 618 O O . ASN A 1 81 ? -11.367 2.699 18.265 1.00 93.06 81 ASN A O 1
ATOM 622 N N . VAL A 1 82 ? -13.008 1.488 19.190 1.00 94.56 82 VAL A N 1
ATOM 623 C CA . VAL A 1 82 ? -14.026 1.924 18.227 1.00 94.56 82 VAL A CA 1
ATOM 624 C C . VAL A 1 82 ? -14.556 3.285 18.662 1.00 94.56 82 VAL A C 1
ATOM 626 O O . VAL A 1 82 ? -15.198 3.404 19.705 1.00 94.56 82 VAL A O 1
ATOM 629 N N . VAL A 1 83 ? -14.321 4.306 17.844 1.00 96.69 83 VAL A N 1
ATOM 630 C CA . VAL A 1 83 ? -14.687 5.698 18.157 1.00 96.69 83 VAL A CA 1
ATOM 631 C C . VAL A 1 83 ? -15.850 6.222 17.323 1.00 96.69 83 VAL A C 1
ATOM 633 O O . VAL A 1 83 ? -16.395 7.284 17.618 1.00 96.69 83 VAL A O 1
ATOM 636 N N . GLY A 1 84 ? -16.270 5.486 16.291 1.00 97.25 84 GLY A N 1
ATOM 637 C CA . GLY A 1 84 ? -17.395 5.912 15.472 1.00 97.25 84 GLY A CA 1
ATOM 638 C C . GLY A 1 84 ? -17.717 5.010 14.292 1.00 97.25 84 GLY A C 1
ATOM 639 O O . GLY A 1 84 ? -17.128 3.949 14.087 1.00 97.25 84 GLY A O 1
ATOM 640 N N . LYS A 1 85 ? -18.686 5.474 13.503 1.00 97.69 85 LYS A N 1
ATOM 641 C CA . LYS A 1 85 ? -19.065 4.905 12.212 1.00 97.69 85 LYS A CA 1
ATOM 642 C C . LYS A 1 85 ? -19.219 6.027 11.203 1.00 97.69 85 LYS A C 1
ATOM 644 O O . LYS A 1 85 ? -19.879 7.023 11.492 1.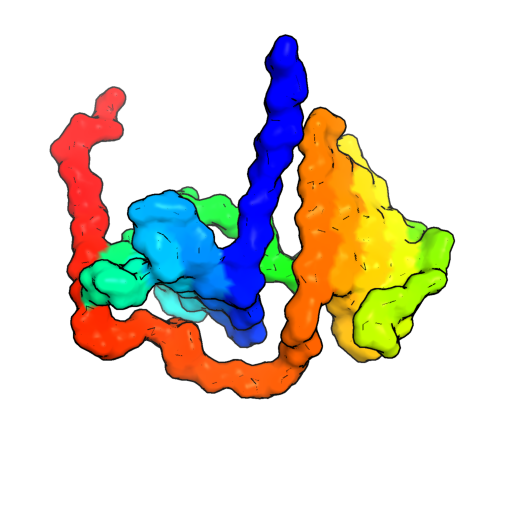00 97.69 85 LYS A O 1
ATOM 649 N N . GLU A 1 86 ? -18.662 5.836 10.020 1.00 97.94 86 GLU A N 1
ATOM 650 C CA . GLU A 1 86 ? -18.698 6.816 8.936 1.00 97.94 86 GLU A CA 1
ATOM 651 C C . GLU A 1 86 ? -18.938 6.127 7.590 1.00 97.94 86 GLU A C 1
ATOM 653 O O . GLU A 1 86 ? -18.930 4.902 7.486 1.00 97.94 86 GLU A O 1
ATOM 658 N N . THR A 1 87 ? -19.224 6.902 6.545 1.00 96.75 87 THR A N 1
ATOM 659 C CA . THR A 1 87 ? -19.368 6.381 5.180 1.00 96.75 87 THR A CA 1
ATOM 660 C C . THR A 1 87 ? -18.421 7.128 4.255 1.00 96.75 87 THR A C 1
ATOM 662 O O . THR A 1 87 ? -18.531 8.345 4.130 1.00 96.75 87 THR A O 1
ATOM 665 N N . ILE A 1 88 ? -17.525 6.396 3.594 1.00 94.69 88 ILE A N 1
ATOM 666 C CA . ILE A 1 88 ? -16.553 6.927 2.628 1.00 94.69 88 ILE A CA 1
ATOM 667 C C . ILE A 1 88 ? -16.877 6.326 1.263 1.00 94.69 88 ILE A C 1
ATOM 669 O O . ILE A 1 88 ? -16.931 5.108 1.126 1.00 94.69 88 ILE A O 1
ATOM 673 N N . ASP A 1 89 ? -17.137 7.160 0.255 1.00 91.31 89 ASP A N 1
ATOM 674 C CA . ASP A 1 89 ? -17.447 6.721 -1.117 1.00 91.31 89 ASP A CA 1
ATOM 675 C C . ASP A 1 89 ? -18.517 5.611 -1.188 1.00 91.31 89 ASP A C 1
ATOM 677 O O . ASP A 1 89 ? -18.376 4.605 -1.892 1.00 91.31 89 ASP A O 1
ATOM 681 N N . GLY A 1 90 ? -19.580 5.771 -0.390 1.00 93.56 90 GLY A N 1
ATOM 682 C CA . GLY A 1 90 ? -20.695 4.822 -0.288 1.00 93.56 90 GLY A CA 1
ATOM 683 C C . GLY A 1 90 ? -20.401 3.545 0.511 1.00 93.56 90 GLY A C 1
ATOM 684 O O . GLY A 1 90 ? -21.288 2.703 0.646 1.00 93.56 90 GLY A O 1
ATOM 685 N N . LYS A 1 91 ? -19.194 3.393 1.064 1.00 94.75 91 LYS A N 1
ATOM 686 C CA . LYS A 1 91 ? -18.761 2.235 1.855 1.00 94.75 91 LYS A CA 1
ATOM 687 C C . LYS A 1 91 ? -18.884 2.548 3.338 1.00 94.75 91 LYS A C 1
ATOM 689 O O . LYS A 1 91 ? -18.399 3.580 3.798 1.00 94.75 91 LYS A O 1
ATOM 694 N N . LYS A 1 92 ? -19.553 1.670 4.086 1.00 97.38 92 LYS A N 1
ATOM 695 C CA . LYS A 1 92 ? -19.682 1.805 5.541 1.00 97.38 92 LYS A CA 1
ATOM 696 C C . LYS A 1 92 ? -18.357 1.464 6.202 1.00 97.38 92 LYS A C 1
ATOM 698 O O . LYS A 1 92 ? -17.804 0.398 5.936 1.00 97.38 92 LYS A O 1
ATOM 703 N N . CYS A 1 93 ? -17.896 2.340 7.079 1.00 96.88 93 CYS A N 1
ATOM 704 C CA . CYS A 1 93 ? -16.660 2.162 7.814 1.00 96.88 93 CYS A CA 1
ATOM 705 C C . CYS A 1 93 ? -16.898 2.218 9.319 1.00 96.88 93 CYS A C 1
ATOM 707 O O . CYS A 1 93 ? -17.649 3.065 9.812 1.00 96.88 93 CYS A O 1
ATOM 709 N N . THR A 1 94 ? -16.187 1.359 10.042 1.00 95.88 94 THR A N 1
ATOM 710 C CA . THR A 1 94 ? -15.945 1.536 11.474 1.00 95.88 94 THR A CA 1
ATOM 711 C C . THR A 1 94 ? -14.713 2.414 11.634 1.00 95.88 94 THR A C 1
ATOM 713 O O . THR A 1 94 ? -13.688 2.166 11.000 1.00 95.88 94 THR A O 1
ATOM 716 N N . VAL A 1 95 ? -14.815 3.454 12.456 1.00 96.56 95 VAL A N 1
ATOM 717 C CA . VAL A 1 95 ? -13.680 4.322 12.777 1.00 96.56 95 VAL A CA 1
ATOM 718 C C . VAL A 1 95 ? -13.028 3.792 14.043 1.00 96.56 95 VAL A C 1
ATOM 720 O O . VAL A 1 95 ? -13.697 3.685 15.077 1.00 96.56 95 VAL A O 1
ATOM 723 N N . ILE A 1 96 ? -11.745 3.456 13.947 1.00 94.00 96 ILE A N 1
ATOM 724 C CA . ILE A 1 96 ? -10.952 2.939 15.062 1.00 94.00 96 ILE A CA 1
ATOM 725 C C . ILE A 1 96 ? -9.746 3.831 15.335 1.00 94.00 96 ILE A C 1
ATOM 727 O O . ILE A 1 96 ? -9.226 4.484 14.429 1.00 94.00 96 ILE A O 1
ATOM 731 N N . GLU A 1 97 ? -9.313 3.837 16.587 1.00 94.00 97 GLU A N 1
ATOM 732 C CA . GLU A 1 97 ? -8.118 4.534 17.053 1.00 94.00 97 GLU A CA 1
ATOM 733 C C . GLU A 1 97 ? -7.207 3.548 17.784 1.00 94.00 97 GLU A C 1
ATOM 735 O O . GLU A 1 97 ? -7.667 2.777 18.630 1.00 94.00 97 GLU A O 1
ATOM 740 N N . VAL A 1 98 ? -5.923 3.590 17.445 1.00 90.44 98 VAL A N 1
ATOM 741 C CA . VAL A 1 98 ? -4.841 2.824 18.063 1.00 90.44 98 VAL A CA 1
ATOM 742 C C . VAL A 1 98 ? -3.827 3.820 18.605 1.00 90.44 98 VAL A C 1
ATOM 744 O O . VAL A 1 98 ? -3.447 4.761 17.907 1.00 90.44 98 VAL A O 1
ATOM 747 N N . THR A 1 99 ? -3.383 3.600 19.837 1.00 88.88 99 THR A N 1
ATOM 748 C CA . THR A 1 99 ? -2.297 4.369 20.442 1.00 88.88 99 THR A CA 1
ATOM 749 C C . THR A 1 99 ? -1.245 3.391 20.927 1.00 88.88 99 THR A C 1
ATOM 751 O O . THR A 1 99 ? -1.486 2.670 21.893 1.00 88.88 99 THR A O 1
ATOM 754 N N . ASP A 1 100 ? -0.088 3.416 20.277 1.00 81.94 100 ASP A N 1
ATOM 755 C CA . ASP A 1 100 ? 1.111 2.702 20.706 1.00 81.94 100 ASP A CA 1
ATOM 756 C C . ASP A 1 100 ? 2.128 3.714 21.264 1.00 81.94 100 ASP A C 1
ATOM 758 O O . ASP A 1 100 ? 1.953 4.926 21.116 1.00 81.94 100 ASP A O 1
ATOM 762 N N . ASP A 1 101 ? 3.208 3.238 21.894 1.00 78.94 101 ASP A N 1
ATOM 763 C CA . ASP A 1 101 ? 4.180 4.089 22.609 1.00 78.94 101 ASP A CA 1
ATOM 764 C C . ASP A 1 101 ? 4.758 5.241 21.759 1.00 78.94 101 ASP A C 1
ATOM 766 O O . ASP A 1 101 ? 5.122 6.282 22.306 1.00 78.94 101 ASP A O 1
ATOM 770 N N . ASN A 1 102 ? 4.810 5.076 20.431 1.00 81.31 102 ASN A N 1
ATOM 771 C CA . ASN A 1 102 ? 5.448 6.018 19.505 1.00 81.31 102 ASN A CA 1
ATOM 772 C C . ASN A 1 102 ? 4.491 6.651 18.482 1.00 81.31 102 ASN A C 1
ATOM 774 O O . ASN A 1 102 ? 4.912 7.517 17.714 1.00 81.31 102 ASN A O 1
ATOM 778 N N . ALA A 1 103 ? 3.230 6.215 18.413 1.00 87.25 103 ALA A N 1
ATOM 779 C CA . ALA A 1 103 ? 2.321 6.674 17.369 1.00 87.25 103 ALA A CA 1
ATOM 780 C C . ALA A 1 103 ? 0.850 6.601 17.781 1.00 87.25 103 ALA A C 1
ATOM 782 O O . ALA A 1 103 ? 0.389 5.643 18.401 1.00 87.25 103 ALA A O 1
ATOM 783 N N . TYR A 1 104 ? 0.095 7.600 17.343 1.00 90.88 104 TYR A N 1
ATOM 784 C CA . TYR A 1 104 ? -1.357 7.572 17.306 1.00 90.88 104 TYR A CA 1
ATOM 785 C C . TYR A 1 104 ? -1.815 7.325 15.872 1.00 90.88 104 TYR A C 1
ATOM 787 O O . TYR A 1 104 ? -1.417 8.046 14.956 1.00 90.88 104 TYR A O 1
ATOM 795 N N . THR A 1 105 ? -2.677 6.332 15.682 1.00 91.19 105 THR A N 1
ATOM 796 C CA . THR A 1 105 ? -3.211 5.958 14.374 1.00 91.19 105 THR A CA 1
ATOM 797 C C . THR A 1 105 ? -4.731 5.932 14.411 1.00 91.19 105 THR A C 1
ATOM 799 O O . THR A 1 105 ? -5.338 5.228 15.217 1.00 91.19 105 THR A O 1
ATOM 802 N N . LYS A 1 106 ? -5.362 6.659 13.492 1.00 93.88 106 LYS A N 1
ATOM 803 C CA . LYS A 1 106 ? -6.807 6.638 13.268 1.00 93.88 106 LYS A CA 1
ATOM 804 C C . LYS A 1 106 ? -7.117 6.051 11.902 1.00 93.88 106 LYS A C 1
ATOM 806 O O . LYS A 1 106 ? -6.564 6.492 10.897 1.00 93.88 106 LYS A O 1
ATOM 811 N N . MET A 1 107 ? -8.019 5.074 11.853 1.00 93.31 107 MET A N 1
ATOM 812 C CA . MET A 1 107 ? -8.350 4.343 10.628 1.00 93.31 107 MET A CA 1
ATOM 813 C C . MET A 1 107 ? -9.853 4.286 10.385 1.00 93.31 107 MET A C 1
ATOM 815 O O . MET A 1 107 ? -10.648 4.102 11.307 1.00 93.31 107 MET A O 1
ATOM 819 N N . TRP A 1 108 ? -10.236 4.374 9.113 1.00 95.62 108 TRP A N 1
ATOM 820 C CA . TRP A 1 108 ? -11.606 4.163 8.651 1.00 95.62 108 TRP A CA 1
ATOM 821 C C . TRP A 1 108 ? -11.691 2.818 7.942 1.00 95.62 108 TRP A C 1
ATOM 823 O O . TRP A 1 108 ? -11.436 2.714 6.740 1.00 95.62 108 TRP A O 1
ATOM 833 N N . VAL A 1 109 ? -12.053 1.787 8.697 1.00 92.75 109 VAL A N 1
ATOM 834 C CA . VAL A 1 109 ? -12.051 0.393 8.252 1.00 92.75 109 VAL A CA 1
ATOM 835 C C . VAL A 1 109 ? -13.372 0.049 7.579 1.00 92.75 109 VAL A C 1
ATOM 837 O O . VAL A 1 109 ? -14.415 0.036 8.233 1.00 92.75 109 VAL A O 1
ATOM 840 N N . TRP A 1 110 ? -13.337 -0.256 6.282 1.00 93.56 110 TRP A N 1
ATOM 841 C CA . TRP A 1 110 ? -14.497 -0.713 5.517 1.00 93.56 110 TRP A CA 1
ATOM 842 C C . TRP A 1 110 ? -15.045 -2.016 6.108 1.00 93.56 110 TRP A C 1
ATOM 844 O O . TRP A 1 110 ? -14.361 -3.035 6.101 1.00 93.56 110 TRP A O 1
ATOM 854 N N . GLU A 1 111 ? -16.295 -1.988 6.583 1.00 91.94 111 GLU A N 1
ATOM 855 C CA . GLU A 1 111 ? -16.938 -3.101 7.299 1.00 91.94 111 GLU A CA 1
ATOM 856 C C . GLU A 1 111 ? -17.030 -4.400 6.474 1.00 91.94 111 GLU A C 1
ATOM 858 O O . GLU A 1 111 ? -17.049 -5.479 7.053 1.00 91.94 111 GLU A O 1
ATOM 863 N N . GLU A 1 112 ? -17.101 -4.320 5.140 1.00 90.94 112 GLU A N 1
ATOM 864 C CA . GLU A 1 112 ? -17.294 -5.499 4.278 1.00 90.94 112 GLU A CA 1
ATOM 865 C C . GLU A 1 112 ? -16.014 -6.317 4.092 1.00 90.94 112 GLU A C 1
ATOM 867 O O . GLU A 1 112 ? -16.062 -7.544 4.126 1.00 90.94 112 GLU A O 1
ATOM 872 N N . TYR A 1 113 ? -14.877 -5.640 3.912 1.00 88.38 113 TYR A N 1
ATOM 873 C CA . TYR A 1 113 ? -13.600 -6.288 3.597 1.00 88.38 113 TYR A CA 1
ATOM 874 C C . TYR A 1 113 ? -12.571 -6.179 4.717 1.00 88.38 113 TYR A C 1
ATOM 876 O O . TYR A 1 113 ? -11.511 -6.785 4.610 1.00 88.38 113 TYR A O 1
ATOM 884 N N . GLY A 1 114 ? -12.848 -5.392 5.761 1.00 86.94 114 GLY A N 1
ATOM 885 C CA . GLY A 1 114 ? -11.851 -5.065 6.770 1.00 86.94 114 GLY A CA 1
ATOM 886 C C . GLY A 1 114 ? -10.628 -4.438 6.106 1.00 86.94 114 GLY A C 1
ATOM 887 O O . GLY A 1 114 ? -9.533 -4.960 6.253 1.00 86.94 114 GLY A O 1
ATOM 888 N N . PHE A 1 115 ? -10.821 -3.366 5.327 1.00 88.38 115 PHE A N 1
ATOM 889 C CA . PHE A 1 115 ? -9.752 -2.634 4.629 1.00 88.38 115 PHE A CA 1
ATOM 890 C C . PHE A 1 115 ? -9.792 -1.145 5.002 1.00 88.38 115 PHE A C 1
ATOM 892 O O . PHE A 1 115 ? -10.886 -0.570 4.976 1.00 88.38 115 PHE A O 1
ATOM 899 N N . PRO A 1 116 ? -8.667 -0.487 5.339 1.00 91.00 116 PRO A N 1
ATOM 900 C CA . PRO A 1 116 ? -8.683 0.915 5.716 1.00 91.00 116 PRO A CA 1
ATOM 901 C C . PRO A 1 116 ? -8.818 1.767 4.453 1.00 91.00 116 PRO A C 1
ATOM 903 O O . PRO A 1 116 ? -7.969 1.736 3.573 1.00 91.00 116 PRO A O 1
ATOM 906 N N . LEU A 1 117 ? -9.890 2.550 4.342 1.00 93.00 117 LEU A N 1
ATOM 907 C CA . LEU A 1 117 ? -10.056 3.492 3.225 1.00 93.00 117 LEU A CA 1
ATOM 908 C C . LEU A 1 117 ? -9.355 4.825 3.483 1.00 93.00 117 LEU A C 1
ATOM 910 O O . LEU A 1 117 ? -9.073 5.578 2.553 1.00 93.00 117 LEU A O 1
ATOM 914 N N . LYS A 1 118 ? -9.066 5.110 4.750 1.00 93.44 118 LYS A N 1
ATOM 915 C CA . LYS A 1 118 ? -8.339 6.289 5.193 1.00 93.44 118 LYS A CA 1
ATOM 916 C C . LYS A 1 118 ? -7.534 5.942 6.438 1.00 93.44 118 LYS A C 1
ATOM 918 O O . LYS A 1 118 ? -8.029 5.188 7.281 1.00 93.44 118 LYS A O 1
ATOM 923 N N . MET A 1 119 ? -6.338 6.509 6.550 1.00 91.69 119 MET A N 1
ATOM 924 C CA . MET A 1 119 ? -5.511 6.439 7.754 1.00 91.69 119 MET A CA 1
ATOM 925 C C . MET A 1 119 ? -4.907 7.806 8.061 1.00 91.69 119 MET A C 1
ATOM 927 O O . MET A 1 119 ? -4.472 8.510 7.152 1.00 91.69 119 MET A O 1
ATOM 931 N N . GLU A 1 120 ? -4.865 8.162 9.336 1.00 92.44 120 GLU A N 1
ATOM 932 C CA . GLU A 1 120 ? -4.140 9.318 9.858 1.00 92.44 120 GLU A CA 1
ATOM 933 C C . GLU A 1 120 ? -3.175 8.795 10.918 1.00 92.44 120 GLU A C 1
ATOM 935 O O . GLU A 1 120 ? -3.609 8.203 11.905 1.00 92.44 120 GLU A O 1
ATOM 940 N N . ILE A 1 121 ? -1.877 8.972 10.693 1.00 89.81 121 ILE A N 1
ATOM 941 C CA . ILE A 1 121 ? -0.811 8.514 11.583 1.00 89.81 121 ILE A CA 1
ATOM 942 C C . ILE A 1 121 ? -0.075 9.747 12.084 1.00 89.81 121 ILE A C 1
ATOM 944 O O . ILE A 1 121 ? 0.376 10.571 11.288 1.00 89.81 121 ILE A O 1
ATOM 948 N N . ILE A 1 122 ? 0.035 9.872 13.399 1.00 90.38 122 ILE A N 1
ATOM 949 C CA . ILE A 1 122 ? 0.769 10.931 14.082 1.00 90.38 122 ILE A CA 1
ATOM 950 C C . ILE A 1 122 ? 1.851 10.247 14.911 1.00 90.38 122 ILE A C 1
ATOM 952 O O . ILE A 1 122 ? 1.536 9.549 15.873 1.00 90.38 122 ILE A O 1
ATOM 956 N N . ALA A 1 123 ? 3.110 10.437 14.531 1.00 87.94 123 ALA A N 1
ATOM 957 C CA . ALA A 1 123 ? 4.273 9.901 15.229 1.00 87.94 123 ALA A CA 1
ATOM 958 C C . ALA A 1 123 ? 5.284 11.033 15.440 1.00 87.94 123 ALA A C 1
ATOM 960 O O . ALA A 1 123 ? 5.711 11.674 14.477 1.00 87.94 123 ALA A O 1
ATOM 961 N N . ASP A 1 124 ? 5.641 11.301 16.696 1.00 85.12 124 ASP A N 1
ATOM 962 C CA . ASP A 1 124 ? 6.448 12.458 17.101 1.00 85.12 124 ASP A CA 1
ATOM 963 C C . ASP A 1 124 ? 5.916 13.791 16.518 1.00 85.12 124 ASP A C 1
ATOM 965 O O . ASP A 1 124 ? 4.795 14.204 16.815 1.00 85.12 124 ASP A O 1
ATOM 969 N N . GLU A 1 125 ? 6.711 14.474 15.686 1.00 80.94 125 GLU A N 1
ATOM 970 C CA . GLU A 1 125 ? 6.342 15.717 14.987 1.00 80.94 125 GLU A CA 1
ATOM 971 C C . GLU A 1 125 ? 5.844 15.474 13.549 1.00 80.94 125 GLU A C 1
ATOM 973 O O . GLU A 1 125 ? 5.538 16.424 12.824 1.00 80.94 125 GLU A O 1
ATOM 978 N N . ASN A 1 126 ? 5.751 14.211 13.121 1.00 84.00 126 ASN A N 1
ATOM 979 C CA . ASN A 1 126 ? 5.354 13.831 11.771 1.00 84.00 126 ASN A CA 1
ATOM 980 C C . ASN A 1 126 ? 3.887 13.400 11.727 1.00 84.00 126 ASN A C 1
ATOM 982 O O . ASN A 1 126 ? 3.414 12.613 12.547 1.00 84.00 126 ASN A O 1
ATOM 986 N N . GLN A 1 127 ? 3.176 13.876 10.706 1.00 87.69 127 GLN A N 1
ATOM 987 C CA . GLN A 1 127 ? 1.831 13.420 10.386 1.00 87.69 127 GLN A CA 1
ATOM 988 C C . GLN A 1 127 ? 1.797 12.872 8.963 1.00 87.69 127 GLN A C 1
ATOM 990 O O . GLN A 1 127 ? 2.173 13.560 8.013 1.00 87.69 127 GLN A O 1
ATOM 995 N N . ILE A 1 128 ? 1.289 11.651 8.817 1.00 86.69 128 ILE A N 1
ATOM 996 C CA . ILE A 1 128 ? 1.106 10.982 7.533 1.00 86.69 128 ILE A CA 1
ATOM 997 C C . ILE A 1 128 ? -0.379 10.680 7.362 1.00 86.69 128 ILE A C 1
ATOM 999 O O . ILE A 1 128 ? -1.021 10.130 8.253 1.00 86.69 128 ILE A O 1
ATOM 1003 N N . ASN A 1 129 ? -0.931 11.044 6.207 1.00 90.06 129 ASN A N 1
ATOM 1004 C CA . ASN A 1 129 ? -2.324 10.776 5.873 1.00 90.06 129 ASN A CA 1
ATOM 1005 C C . ASN A 1 129 ? -2.384 9.920 4.605 1.00 90.06 129 ASN A C 1
ATOM 1007 O O . ASN A 1 129 ? -1.781 10.274 3.591 1.00 90.06 129 ASN A O 1
ATOM 1011 N N . TYR A 1 130 ? -3.144 8.830 4.657 1.00 88.31 130 TYR A N 1
ATOM 1012 C CA . TYR A 1 130 ? -3.399 7.942 3.526 1.00 88.31 130 TYR A CA 1
ATOM 1013 C C . TYR A 1 130 ? -4.877 7.977 3.152 1.00 88.31 130 TYR A C 1
ATOM 1015 O O . TYR A 1 130 ? -5.746 7.893 4.020 1.00 88.31 130 TYR A O 1
ATOM 1023 N N . GLU A 1 131 ? -5.162 8.042 1.853 1.00 92.19 131 GLU A N 1
ATOM 1024 C CA . GLU A 1 131 ? -6.511 7.912 1.300 1.00 92.19 131 GLU A CA 1
ATOM 1025 C C . GLU A 1 131 ? -6.510 6.883 0.166 1.00 92.19 131 GLU A C 1
ATOM 1027 O O . GLU A 1 131 ? -5.843 7.074 -0.853 1.00 92.19 131 GLU A O 1
ATOM 1032 N N . TYR A 1 132 ? -7.303 5.822 0.313 1.00 91.62 132 TYR A N 1
ATOM 1033 C CA . TYR A 1 132 ? -7.479 4.795 -0.710 1.00 91.62 132 TYR A CA 1
ATOM 1034 C C . TYR A 1 132 ? -8.801 5.008 -1.440 1.00 91.62 132 TYR A C 1
ATOM 1036 O O . TYR A 1 132 ? -9.885 4.921 -0.862 1.00 91.62 132 TYR A O 1
ATOM 1044 N N . LYS A 1 133 ? -8.706 5.265 -2.744 1.00 91.38 133 LYS A N 1
ATOM 1045 C CA . LYS A 1 133 ? -9.849 5.493 -3.638 1.00 91.38 133 LYS A CA 1
ATOM 1046 C C . LYS A 1 133 ? -9.892 4.403 -4.699 1.00 91.38 133 LYS A C 1
ATOM 1048 O O . LYS A 1 133 ? -8.862 3.840 -5.051 1.00 91.38 133 LYS A O 1
ATOM 1053 N N . ASN A 1 134 ? -11.085 4.126 -5.228 1.00 92.25 134 ASN A N 1
ATOM 1054 C CA . ASN A 1 134 ? -11.300 3.121 -6.281 1.00 92.25 134 ASN A CA 1
ATOM 1055 C C . ASN A 1 134 ? -10.775 1.709 -5.931 1.00 92.25 134 ASN A C 1
ATOM 1057 O O . ASN A 1 134 ? -10.264 1.003 -6.795 1.00 92.25 134 ASN A O 1
ATOM 1061 N N . VAL A 1 135 ? -10.904 1.298 -4.665 1.00 90.94 135 VAL A N 1
ATOM 1062 C CA . VAL A 1 135 ? -10.465 -0.022 -4.180 1.00 90.94 135 VAL A CA 1
ATOM 1063 C C . VAL A 1 135 ? -11.339 -1.141 -4.764 1.00 90.94 135 VAL A C 1
ATOM 1065 O O . VAL A 1 135 ? -12.568 -1.051 -4.705 1.00 90.94 135 VAL A O 1
ATOM 1068 N N . SER A 1 136 ? -10.703 -2.198 -5.279 1.00 90.12 136 SER A N 1
ATOM 1069 C CA . SER A 1 136 ? -11.337 -3.440 -5.741 1.00 90.12 136 SER A CA 1
ATOM 1070 C C . SER A 1 136 ? -10.567 -4.667 -5.235 1.00 90.12 136 SER A C 1
ATOM 1072 O O . SER A 1 136 ? -9.354 -4.603 -5.044 1.00 90.12 136 SER A O 1
ATOM 1074 N N . PHE A 1 137 ? -11.278 -5.783 -5.056 1.00 89.56 137 PHE A N 1
ATOM 1075 C CA . PHE A 1 137 ? -10.741 -7.094 -4.665 1.00 89.56 137 PHE A CA 1
ATOM 1076 C C . PHE 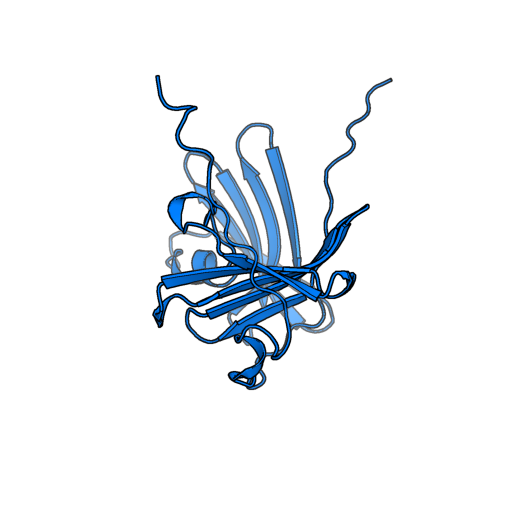A 1 137 ? -10.802 -8.116 -5.814 1.00 89.56 137 PHE A C 1
ATOM 1078 O O . PHE A 1 137 ? -10.814 -9.328 -5.593 1.00 89.56 137 PHE A O 1
ATOM 1085 N N . ASP A 1 138 ? -10.865 -7.630 -7.055 1.00 92.50 138 ASP A N 1
ATOM 1086 C CA . ASP A 1 138 ? -10.849 -8.469 -8.250 1.00 92.50 138 ASP A CA 1
ATOM 1087 C C . ASP A 1 138 ? -9.523 -9.229 -8.410 1.00 92.50 138 ASP A C 1
ATOM 1089 O O . ASP A 1 138 ? -8.463 -8.828 -7.923 1.00 92.50 138 ASP A O 1
ATOM 1093 N N . LYS A 1 139 ? -9.565 -10.335 -9.160 1.00 91.44 139 LYS A N 1
ATOM 1094 C CA . LYS A 1 139 ? -8.359 -11.102 -9.477 1.00 91.44 139 LYS A CA 1
ATOM 1095 C C . LYS A 1 139 ? -7.414 -10.278 -10.356 1.00 91.44 139 LYS A C 1
ATOM 1097 O O . LYS A 1 139 ? -7.761 -9.918 -11.480 1.00 91.44 139 LYS A O 1
ATOM 1102 N N . ILE A 1 140 ? -6.188 -10.086 -9.881 1.00 93.69 140 ILE A N 1
ATOM 1103 C CA . ILE A 1 140 ? -5.106 -9.446 -10.632 1.00 93.69 140 ILE A CA 1
ATOM 1104 C C . ILE A 1 140 ? -4.357 -10.529 -11.431 1.00 93.69 140 ILE A C 1
ATOM 1106 O O . ILE A 1 140 ? -4.094 -11.606 -10.891 1.00 93.69 140 ILE A O 1
ATOM 1110 N N . PRO A 1 141 ? -4.052 -10.311 -12.722 1.00 93.19 141 PRO A N 1
ATOM 1111 C CA . PRO A 1 141 ? -3.282 -11.271 -13.503 1.00 93.19 141 PRO A CA 1
ATOM 1112 C C . PRO A 1 141 ? -1.803 -11.251 -13.099 1.00 93.19 141 PRO A C 1
ATOM 1114 O O . PRO A 1 141 ? -1.206 -10.181 -13.001 1.00 93.19 141 PRO A O 1
ATOM 1117 N N . ASP A 1 142 ? -1.196 -12.434 -12.968 1.00 90.00 142 ASP A N 1
ATOM 1118 C CA . ASP A 1 142 ? 0.205 -12.601 -12.543 1.00 90.00 142 ASP A CA 1
ATOM 1119 C C . ASP A 1 142 ? 1.190 -11.798 -13.414 1.00 90.00 142 ASP A C 1
ATOM 1121 O O . ASP A 1 142 ? 2.195 -11.293 -12.923 1.00 90.00 142 ASP A O 1
ATOM 1125 N N . SER A 1 143 ? 0.865 -11.594 -14.697 1.00 91.12 143 SER A N 1
ATOM 1126 C CA . SER A 1 143 ? 1.665 -10.796 -15.634 1.00 91.12 143 SER A CA 1
ATOM 1127 C C . SER A 1 143 ? 1.835 -9.328 -15.228 1.00 91.12 143 SER A C 1
ATOM 1129 O O . SER A 1 143 ? 2.753 -8.675 -15.713 1.00 91.12 143 SER A O 1
ATOM 1131 N N . MET A 1 144 ? 0.965 -8.786 -14.367 1.00 91.75 144 MET A N 1
ATOM 1132 C CA . MET A 1 144 ? 1.127 -7.430 -13.820 1.00 91.75 144 MET A CA 1
ATOM 1133 C C . MET A 1 144 ? 2.339 -7.325 -12.897 1.00 91.75 144 MET A C 1
ATOM 1135 O O . MET A 1 144 ? 2.865 -6.226 -12.722 1.00 91.75 144 MET A O 1
ATOM 1139 N N . PHE A 1 145 ? 2.782 -8.453 -12.339 1.00 91.25 145 PHE A N 1
ATOM 1140 C CA . PHE A 1 145 ? 3.909 -8.544 -11.420 1.00 91.25 145 PHE A CA 1
ATOM 1141 C C . PHE A 1 145 ? 5.187 -9.056 -12.096 1.00 91.25 145 PHE A C 1
ATOM 1143 O O . PHE A 1 145 ? 6.068 -9.597 -11.433 1.00 91.25 145 PHE A O 1
ATOM 1150 N N . GLU A 1 146 ? 5.294 -8.897 -13.413 1.00 90.56 146 GLU A N 1
ATOM 1151 C CA . GLU A 1 146 ? 6.484 -9.227 -14.194 1.00 90.56 146 GLU A CA 1
ATOM 1152 C C . GLU A 1 146 ? 7.078 -7.961 -14.820 1.00 90.56 146 GLU A C 1
ATOM 1154 O O . GLU A 1 146 ? 6.361 -7.009 -15.139 1.00 90.56 146 GLU A O 1
ATOM 1159 N N . VAL A 1 147 ? 8.397 -7.951 -15.030 1.00 90.31 147 VAL A N 1
ATOM 1160 C CA . VAL A 1 147 ? 9.046 -6.890 -15.813 1.00 90.31 147 VAL A CA 1
ATOM 1161 C C . VAL A 1 147 ? 8.590 -7.024 -17.275 1.00 90.31 147 VAL A C 1
ATOM 1163 O O . VAL A 1 147 ? 8.698 -8.120 -17.836 1.00 90.31 147 VAL A O 1
ATOM 1166 N N . PRO A 1 148 ? 8.082 -5.956 -17.923 1.00 89.62 148 PRO A N 1
ATOM 1167 C CA . PRO A 1 148 ? 7.615 -6.038 -19.302 1.00 89.62 148 PRO A CA 1
ATOM 1168 C C . PRO A 1 148 ? 8.711 -6.500 -20.272 1.00 89.62 148 PRO A C 1
ATOM 1170 O O . PRO A 1 148 ? 9.877 -6.116 -20.165 1.00 89.62 148 PRO A O 1
ATOM 1173 N N . ALA A 1 149 ? 8.328 -7.309 -21.261 1.00 88.19 149 ALA A N 1
ATOM 1174 C CA . ALA A 1 149 ? 9.256 -7.779 -22.283 1.00 88.19 149 ALA A CA 1
ATOM 1175 C C . ALA A 1 149 ? 9.839 -6.605 -23.091 1.00 88.19 149 ALA A C 1
ATOM 1177 O O . ALA A 1 149 ? 9.112 -5.704 -23.502 1.00 88.19 149 ALA A O 1
ATOM 1178 N N . GLY A 1 150 ? 11.148 -6.645 -23.358 1.00 86.44 150 GLY A N 1
ATOM 1179 C CA . GLY A 1 150 ? 11.847 -5.619 -24.142 1.00 86.44 150 GLY A CA 1
ATOM 1180 C C . GLY A 1 150 ? 12.346 -4.416 -23.338 1.00 86.44 150 GLY A C 1
ATOM 1181 O O . GLY A 1 150 ? 13.047 -3.573 -23.900 1.00 86.44 150 GLY A O 1
ATOM 1182 N N . VAL A 1 151 ? 12.050 -4.354 -22.038 1.00 91.75 151 VAL A N 1
ATOM 1183 C CA . VAL A 1 151 ? 12.638 -3.368 -21.128 1.00 91.75 151 VAL A CA 1
ATOM 1184 C C . VAL A 1 151 ? 14.124 -3.666 -20.933 1.00 91.75 151 VAL A C 1
ATOM 1186 O O . VAL A 1 151 ? 14.521 -4.812 -20.707 1.00 91.75 151 VAL A O 1
ATOM 1189 N N . GLN A 1 152 ? 14.959 -2.633 -21.032 1.00 91.38 152 GLN A N 1
ATOM 1190 C CA . GLN A 1 152 ? 16.397 -2.759 -20.827 1.00 91.38 152 GLN A CA 1
ATOM 1191 C C . GLN A 1 152 ? 16.710 -2.828 -19.334 1.00 91.38 152 GLN A C 1
ATOM 1193 O O . GLN A 1 152 ? 16.502 -1.862 -18.603 1.00 91.38 152 GLN A O 1
ATOM 1198 N N . ILE A 1 153 ? 17.227 -3.970 -18.883 1.00 91.25 153 ILE A N 1
ATOM 1199 C CA . ILE A 1 153 ? 17.710 -4.116 -17.511 1.00 91.25 153 ILE A CA 1
ATOM 1200 C C . ILE A 1 153 ? 19.048 -3.387 -17.396 1.00 91.25 153 ILE A C 1
ATOM 1202 O O . ILE A 1 153 ? 20.006 -3.715 -18.095 1.00 91.25 153 ILE A O 1
ATOM 1206 N N . MET A 1 154 ? 19.094 -2.388 -16.523 1.00 87.06 154 MET A N 1
ATOM 1207 C CA . MET A 1 154 ? 20.312 -1.691 -16.147 1.00 87.06 154 MET A CA 1
ATOM 1208 C C . MET A 1 154 ? 20.915 -2.400 -14.938 1.00 87.06 154 MET A C 1
ATOM 1210 O O . MET A 1 154 ? 20.301 -2.457 -13.870 1.00 87.06 154 MET A O 1
ATOM 1214 N N . ASP A 1 155 ? 22.120 -2.937 -15.111 1.00 72.31 155 ASP A N 1
ATOM 1215 C CA . ASP A 1 155 ? 22.899 -3.449 -13.993 1.00 72.31 155 ASP A CA 1
ATOM 1216 C C . ASP A 1 155 ? 23.397 -2.269 -13.162 1.00 72.31 155 ASP A C 1
ATOM 1218 O O . ASP A 1 155 ? 24.173 -1.431 -13.627 1.00 72.31 155 ASP A O 1
ATOM 1222 N N . MET A 1 156 ? 22.969 -2.217 -11.903 1.00 63.09 156 MET A N 1
ATOM 1223 C CA . MET A 1 156 ? 23.551 -1.322 -10.914 1.00 63.09 156 MET A CA 1
ATOM 1224 C C . MET A 1 156 ? 24.905 -1.912 -10.492 1.00 63.09 156 MET A C 1
ATOM 1226 O O . MET A 1 156 ? 25.063 -2.450 -9.400 1.00 63.09 156 MET A O 1
ATOM 1230 N N . GLN A 1 157 ? 25.903 -1.876 -11.381 1.00 52.00 157 GLN A N 1
ATOM 1231 C CA . GLN A 1 157 ? 27.284 -2.051 -10.945 1.00 52.00 157 GLN A CA 1
ATOM 1232 C C . GLN A 1 157 ? 27.620 -0.829 -10.093 1.00 52.00 157 GLN A C 1
ATOM 1234 O O . GLN A 1 157 ? 28.014 0.212 -10.620 1.00 52.00 157 GLN A O 1
ATOM 1239 N N . MET A 1 158 ? 27.432 -0.932 -8.773 1.00 49.59 158 MET A N 1
ATOM 1240 C CA . MET A 1 158 ? 28.120 -0.026 -7.863 1.00 49.59 158 MET A CA 1
ATOM 1241 C C . MET A 1 158 ? 29.607 -0.093 -8.232 1.00 49.59 158 MET A C 1
ATOM 1243 O O . MET A 1 158 ? 30.164 -1.195 -8.242 1.00 49.59 158 MET A O 1
ATOM 1247 N N . PRO A 1 159 ? 30.258 1.026 -8.592 1.00 43.78 159 PRO A N 1
ATOM 1248 C CA . PRO A 1 159 ? 31.691 1.000 -8.815 1.00 43.78 159 PRO A CA 1
ATOM 1249 C C . PRO A 1 159 ? 32.359 0.524 -7.522 1.00 43.78 159 PRO A C 1
ATOM 1251 O O . PRO A 1 159 ? 32.158 1.117 -6.461 1.00 43.78 159 PRO A O 1
ATOM 1254 N N . GLU A 1 160 ? 33.126 -0.566 -7.605 1.00 43.47 160 GLU A N 1
ATOM 1255 C CA . GLU A 1 160 ? 33.977 -1.036 -6.512 1.00 43.47 160 GLU A CA 1
ATOM 1256 C C . GLU A 1 160 ? 34.911 0.115 -6.103 1.00 43.47 160 GLU A C 1
ATOM 1258 O O . GLU A 1 160 ? 35.865 0.431 -6.814 1.00 43.47 160 GLU A O 1
ATOM 1263 N N . GLY A 1 161 ? 34.610 0.810 -5.000 1.00 48.97 161 GLY A N 1
ATOM 1264 C CA . GLY A 1 161 ? 35.439 1.946 -4.587 1.00 48.97 161 GLY A CA 1
ATOM 1265 C C . GLY A 1 161 ? 34.934 2.866 -3.476 1.00 48.97 161 GLY A C 1
ATOM 1266 O O . GLY A 1 161 ? 35.737 3.644 -2.976 1.00 48.97 161 GLY A O 1
ATOM 1267 N N . PHE A 1 162 ? 33.673 2.793 -3.039 1.00 46.84 162 PHE A N 1
ATOM 1268 C CA . PHE A 1 162 ? 33.157 3.642 -1.944 1.00 46.84 162 PHE A CA 1
ATOM 1269 C C . PHE A 1 162 ? 32.873 2.865 -0.650 1.00 46.84 162 PHE A C 1
ATOM 1271 O O . PHE A 1 162 ? 31.879 3.085 0.032 1.00 46.84 162 PHE A O 1
ATOM 1278 N N . GLY A 1 163 ? 33.782 1.952 -0.313 1.00 48.50 163 GLY A N 1
ATOM 1279 C CA . GLY A 1 163 ? 33.861 1.313 0.997 1.00 48.50 163 GLY A CA 1
ATOM 1280 C C . GLY A 1 163 ? 35.275 1.436 1.558 1.00 48.50 163 GLY A C 1
ATOM 1281 O O . GLY A 1 163 ? 36.058 0.495 1.443 1.00 48.50 163 GLY A O 1
ATOM 1282 N N . GLN A 1 164 ? 35.598 2.600 2.125 1.00 35.22 164 GLN A N 1
ATOM 1283 C CA . GLN A 1 164 ? 36.589 2.755 3.196 1.00 35.22 164 GLN A CA 1
ATOM 1284 C C . GLN A 1 164 ? 36.054 3.742 4.224 1.00 35.22 164 GLN A C 1
ATOM 1286 O O . GLN A 1 164 ? 35.553 4.805 3.795 1.00 35.22 164 GLN A O 1
#